Protein AF-A0A965N4E3-F1 (afdb_monomer)

Radius of gyration: 14.59 Å; Cα contacts (8 Å, |Δi|>4): 121; chains: 1; bounding box: 35×38×35 Å

Solvent-accessible surface area (backbone atoms only — not comparable to full-atom values): 7089 Å² total; per-residue (Å²): 135,90,78,84,78,57,52,41,64,35,61,79,48,52,33,48,86,77,62,40,60,74,47,66,90,55,35,64,85,73,34,83,86,58,75,87,87,48,81,92,47,53,92,77,44,86,85,60,58,77,68,36,64,68,54,23,53,74,73,70,46,78,75,58,71,51,37,39,95,69,62,71,38,79,60,44,31,55,77,70,54,54,44,64,47,85,70,53,42,42,57,84,74,57,71,63,63,81,84,34,58,45,97,70,62,66,49,69,92,106

Structure (mmCIF, N/CA/C/O backbone):
data_AF-A0A965N4E3-F1
#
_entry.id   AF-A0A965N4E3-F1
#
loop_
_atom_site.group_PDB
_atom_site.id
_atom_site.type_symbol
_atom_site.label_atom_id
_atom_site.label_alt_id
_atom_site.label_comp_id
_atom_site.label_asym_id
_atom_site.label_entity_id
_atom_site.label_seq_id
_atom_site.pdbx_PDB_ins_code
_atom_site.Cartn_x
_atom_site.Cartn_y
_atom_site.Cartn_z
_atom_site.occupancy
_atom_site.B_iso_or_equiv
_atom_site.auth_seq_id
_atom_site.auth_comp_id
_atom_site.auth_asym_id
_atom_site.auth_atom_id
_atom_site.pdbx_PDB_model_num
ATOM 1 N N . THR A 1 1 ? 0.788 24.034 -7.799 1.00 68.81 1 THR A N 1
ATOM 2 C CA . THR A 1 1 ? -0.523 23.821 -7.168 1.00 68.81 1 THR A CA 1
ATOM 3 C C . THR A 1 1 ? -0.472 22.795 -6.043 1.00 68.81 1 THR A C 1
ATOM 5 O O . THR A 1 1 ? -1.334 22.866 -5.195 1.00 68.81 1 THR A O 1
ATOM 8 N N . GLY A 1 2 ? 0.569 21.954 -5.908 1.00 82.94 2 GLY A N 1
ATOM 9 C CA . GLY A 1 2 ? 0.744 21.110 -4.708 1.00 82.94 2 GLY A CA 1
ATOM 10 C C . GLY A 1 2 ? -0.267 19.964 -4.592 1.00 82.94 2 GLY A C 1
ATOM 11 O O . GLY A 1 2 ? -0.301 19.287 -3.571 1.00 82.94 2 GLY A O 1
ATOM 12 N N . ASP A 1 3 ? -1.070 19.762 -5.637 1.00 86.69 3 ASP A N 1
ATOM 13 C CA . ASP A 1 3 ? -2.094 18.729 -5.706 1.00 86.69 3 ASP A CA 1
ATOM 14 C C . ASP A 1 3 ? -1.456 17.337 -5.779 1.00 86.69 3 ASP A C 1
ATOM 16 O O . ASP A 1 3 ? -0.389 17.152 -6.371 1.00 86.69 3 ASP A O 1
ATOM 20 N N . ILE A 1 4 ? -2.140 16.355 -5.198 1.00 88.00 4 ILE A N 1
ATOM 21 C CA . ILE A 1 4 ? -1.721 14.955 -5.158 1.00 88.00 4 ILE A CA 1
ATOM 22 C C . ILE A 1 4 ? -2.728 14.142 -5.966 1.00 88.00 4 ILE A C 1
ATOM 24 O O . ILE A 1 4 ? -3.929 14.218 -5.711 1.00 88.00 4 ILE A O 1
ATOM 28 N N . TYR A 1 5 ? -2.226 13.336 -6.900 1.00 90.62 5 TYR A N 1
ATOM 29 C CA . TYR A 1 5 ? -3.038 12.439 -7.718 1.00 90.62 5 TYR A CA 1
ATOM 30 C C . TYR A 1 5 ? -2.630 10.987 -7.456 1.00 90.62 5 TYR A C 1
ATOM 32 O O . TYR A 1 5 ? -1.442 10.664 -7.554 1.00 90.62 5 TYR A O 1
ATOM 40 N N . PRO A 1 6 ? -3.578 10.102 -7.115 1.00 91.31 6 PRO A N 1
ATOM 41 C CA . PRO A 1 6 ? -3.294 8.683 -6.987 1.00 91.31 6 PRO A CA 1
ATOM 42 C C . PRO A 1 6 ? -3.043 8.066 -8.367 1.00 91.31 6 PRO A C 1
ATOM 44 O O . PRO A 1 6 ? -3.678 8.443 -9.351 1.00 91.31 6 PRO A O 1
ATOM 47 N N . THR A 1 7 ? -2.139 7.091 -8.447 1.00 94.69 7 THR A N 1
ATOM 48 C CA . THR A 1 7 ? -1.862 6.345 -9.682 1.00 94.69 7 THR A CA 1
ATOM 49 C C . THR A 1 7 ? -1.920 4.841 -9.444 1.00 94.69 7 THR A C 1
ATOM 51 O O . THR A 1 7 ? -1.740 4.369 -8.320 1.00 94.69 7 THR A O 1
ATOM 54 N N . ASN A 1 8 ? -2.129 4.052 -10.500 1.00 95.81 8 ASN A N 1
ATOM 55 C CA . ASN A 1 8 ? -1.985 2.595 -10.413 1.00 95.81 8 ASN A CA 1
ATOM 56 C C . ASN A 1 8 ? -0.527 2.118 -10.550 1.00 95.81 8 ASN A C 1
ATOM 58 O O . ASN A 1 8 ? -0.285 0.918 -10.706 1.00 95.81 8 ASN A O 1
ATOM 62 N N . VAL A 1 9 ? 0.450 3.027 -10.495 1.00 96.75 9 VAL A N 1
ATOM 63 C CA . VAL A 1 9 ? 1.870 2.685 -10.588 1.00 96.75 9 VAL A CA 1
ATOM 64 C C . VAL A 1 9 ? 2.384 2.216 -9.233 1.00 96.75 9 VAL A C 1
ATOM 66 O O . VAL A 1 9 ? 2.174 2.842 -8.198 1.00 96.75 9 VAL A O 1
ATOM 69 N N . ALA A 1 10 ? 3.076 1.087 -9.244 1.00 96.25 10 ALA A N 1
ATOM 70 C CA . ALA A 1 10 ? 3.683 0.475 -8.084 1.00 96.25 10 ALA A CA 1
ATOM 71 C C . ALA A 1 10 ? 5.206 0.437 -8.212 1.00 96.25 10 ALA A C 1
ATOM 73 O O . ALA A 1 10 ? 5.759 0.220 -9.291 1.00 96.25 10 ALA A O 1
ATOM 74 N N . CYS A 1 11 ? 5.869 0.547 -7.062 1.00 96.81 11 CYS A N 1
ATOM 75 C CA . CYS A 1 11 ? 7.307 0.349 -6.918 1.00 96.81 11 CYS A CA 1
ATOM 76 C C . CYS A 1 11 ? 7.790 -0.917 -7.649 1.00 96.81 11 CYS A C 1
ATOM 78 O O . CYS A 1 11 ? 7.143 -1.966 -7.587 1.00 96.81 11 CYS A O 1
ATOM 80 N N . ARG A 1 12 ? 8.986 -0.861 -8.247 1.00 97.00 12 ARG A N 1
ATOM 81 C CA . ARG A 1 12 ? 9.645 -1.988 -8.930 1.00 97.00 12 ARG A CA 1
ATOM 82 C C . ARG A 1 12 ? 9.838 -3.240 -8.078 1.00 97.00 12 ARG A C 1
ATOM 84 O O . ARG A 1 12 ? 10.058 -4.320 -8.614 1.00 97.00 12 ARG A O 1
ATOM 91 N N . LEU A 1 13 ? 9.804 -3.100 -6.751 1.00 97.94 13 LEU A N 1
ATOM 92 C CA . LEU A 1 13 ? 9.906 -4.215 -5.810 1.00 97.94 13 LEU A CA 1
ATOM 93 C C . LEU A 1 13 ? 8.548 -4.746 -5.340 1.00 97.94 13 LEU A C 1
ATOM 95 O O . LEU A 1 13 ? 8.530 -5.655 -4.513 1.00 97.94 13 LEU A O 1
ATOM 99 N N . LEU A 1 14 ? 7.415 -4.203 -5.793 1.00 97.62 14 LEU A N 1
ATOM 100 C CA . LEU A 1 14 ? 6.118 -4.805 -5.499 1.00 97.62 14 LEU A CA 1
ATOM 101 C C . LEU A 1 14 ? 5.925 -6.045 -6.379 1.00 97.62 14 LEU A C 1
ATOM 103 O O . LEU A 1 14 ? 5.815 -5.947 -7.599 1.00 97.62 14 LEU A O 1
ATOM 107 N N . ASP A 1 15 ? 5.805 -7.211 -5.752 1.00 96.94 15 ASP A N 1
ATOM 108 C CA . ASP A 1 15 ? 5.245 -8.384 -6.407 1.00 96.94 15 ASP A CA 1
ATOM 109 C C . ASP A 1 15 ? 3.728 -8.188 -6.524 1.00 96.94 15 ASP A C 1
ATOM 111 O O . ASP A 1 15 ? 2.981 -8.240 -5.546 1.00 96.94 15 ASP A O 1
ATOM 115 N N . ARG A 1 16 ? 3.275 -7.934 -7.751 1.00 95.31 16 ARG A N 1
ATOM 116 C CA . ARG A 1 16 ? 1.874 -7.634 -8.089 1.00 95.31 16 ARG A CA 1
ATOM 117 C C . ARG A 1 16 ? 0.963 -8.868 -8.022 1.00 95.31 16 ARG A C 1
ATOM 119 O O . ARG A 1 16 ? -0.257 -8.714 -8.047 1.00 95.31 16 ARG A O 1
ATOM 126 N N . GLY A 1 17 ? 1.535 -10.072 -7.926 1.00 94.69 17 GLY A N 1
ATOM 127 C CA . GLY A 1 17 ? 0.812 -11.323 -7.705 1.00 94.69 17 GLY A CA 1
ATOM 128 C C . GLY A 1 17 ? 0.577 -11.601 -6.222 1.00 94.69 17 GLY A C 1
ATOM 129 O O . GLY A 1 17 ? -0.519 -11.999 -5.842 1.00 94.69 17 GLY A O 1
ATOM 130 N N . THR A 1 18 ? 1.569 -11.341 -5.365 1.00 95.06 18 THR A N 1
ATOM 131 C CA . THR A 1 18 ? 1.456 -11.571 -3.910 1.00 95.06 18 THR A CA 1
ATOM 132 C C . THR A 1 18 ? 1.062 -10.324 -3.116 1.00 95.06 18 THR A C 1
ATOM 134 O O . THR A 1 18 ? 0.612 -10.433 -1.972 1.00 95.06 18 THR A O 1
ATOM 137 N N . GLY A 1 19 ? 1.154 -9.129 -3.698 1.00 94.38 19 GLY A N 1
ATOM 138 C CA . GLY A 1 19 ? 0.936 -7.856 -3.004 1.00 94.38 19 GLY A CA 1
ATOM 139 C C . GLY A 1 19 ? 2.005 -7.552 -1.947 1.00 94.38 19 GLY A C 1
ATOM 140 O O . GLY A 1 19 ? 1.769 -6.738 -1.057 1.00 94.38 19 GLY A O 1
ATOM 141 N N . GLN A 1 20 ? 3.156 -8.229 -2.002 1.00 95.81 20 GLN A N 1
ATOM 142 C CA . GLN A 1 20 ? 4.254 -8.084 -1.046 1.00 95.81 20 GLN A CA 1
ATOM 143 C C . GLN A 1 20 ? 5.494 -7.501 -1.722 1.00 95.81 20 GLN A C 1
ATOM 145 O O . GLN A 1 20 ? 5.646 -7.537 -2.939 1.00 95.81 20 GLN A O 1
ATOM 150 N N . CYS A 1 21 ? 6.405 -6.950 -0.923 1.00 97.31 21 CYS A N 1
ATOM 151 C CA . CYS A 1 21 ? 7.698 -6.519 -1.436 1.00 97.31 21 CYS A CA 1
ATOM 152 C C . CYS A 1 21 ? 8.589 -7.743 -1.691 1.00 97.31 21 CYS A C 1
ATOM 154 O O . CYS A 1 21 ? 8.830 -8.521 -0.768 1.00 97.31 21 CYS A O 1
ATOM 156 N N . SER A 1 22 ? 9.104 -7.881 -2.912 1.00 97.62 22 SER A N 1
ATOM 157 C CA . SER A 1 22 ? 9.947 -9.002 -3.342 1.00 97.62 22 SER A CA 1
ATOM 158 C C . SER A 1 22 ? 11.327 -9.020 -2.675 1.00 97.62 22 SER A C 1
ATOM 160 O O . SER A 1 22 ? 11.898 -10.089 -2.480 1.00 97.62 22 SER A O 1
ATOM 162 N N . ASP A 1 23 ? 11.844 -7.861 -2.253 1.00 97.62 23 ASP A N 1
ATOM 163 C CA . ASP A 1 23 ? 13.059 -7.7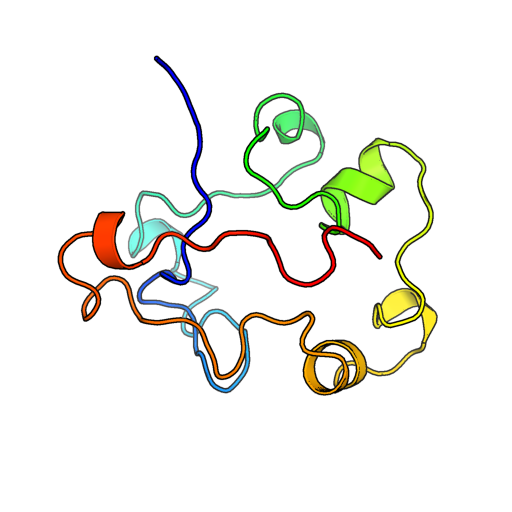49 -1.440 1.00 97.62 23 ASP A CA 1
ATOM 164 C C . ASP A 1 23 ? 12.867 -6.755 -0.292 1.00 97.62 23 ASP A C 1
ATOM 166 O O . ASP A 1 23 ? 13.482 -5.685 -0.217 1.00 97.62 23 ASP A O 1
ATOM 170 N N . TYR A 1 24 ? 11.986 -7.116 0.644 1.00 97.19 24 TYR A N 1
ATOM 171 C CA . TYR A 1 24 ? 11.720 -6.265 1.800 1.00 97.19 24 TYR A CA 1
ATOM 172 C C . TYR A 1 24 ? 12.990 -5.995 2.619 1.00 97.19 24 TYR A C 1
ATOM 174 O O . TYR A 1 24 ? 13.130 -4.904 3.167 1.00 97.19 24 TYR A O 1
ATOM 182 N N . ARG A 1 25 ? 13.933 -6.944 2.706 1.00 97.62 25 ARG A N 1
ATOM 183 C CA . ARG A 1 25 ? 15.148 -6.792 3.524 1.00 97.62 25 ARG A CA 1
ATOM 184 C C . ARG A 1 25 ? 16.051 -5.676 2.998 1.00 97.62 25 ARG A C 1
ATOM 186 O O . ARG A 1 25 ? 16.522 -4.885 3.811 1.00 97.62 25 ARG A O 1
ATOM 193 N N . ASN A 1 26 ? 16.240 -5.577 1.680 1.00 97.56 26 ASN A N 1
ATOM 194 C CA . ASN A 1 26 ? 17.146 -4.587 1.084 1.00 97.56 26 ASN A CA 1
ATOM 195 C C . ASN A 1 26 ? 16.426 -3.402 0.417 1.00 97.56 26 ASN A C 1
ATOM 197 O O . ASN A 1 26 ? 17.079 -2.567 -0.208 1.00 97.56 26 ASN A O 1
ATOM 201 N N . ARG A 1 27 ? 15.099 -3.281 0.566 1.00 97.75 27 ARG A N 1
ATOM 202 C CA . ARG A 1 27 ? 14.272 -2.266 -0.116 1.00 97.75 27 ARG A CA 1
ATOM 203 C C . ARG A 1 27 ? 14.798 -0.830 -0.044 1.00 97.75 27 ARG A C 1
ATOM 205 O O . ARG A 1 27 ? 14.715 -0.125 -1.035 1.00 97.75 27 ARG A O 1
ATOM 212 N N . PHE A 1 28 ? 15.379 -0.409 1.081 1.00 97.56 28 PHE A N 1
ATOM 213 C CA . PHE A 1 28 ? 15.896 0.959 1.239 1.00 97.56 28 PHE A CA 1
ATOM 214 C C . PHE A 1 28 ? 17.197 1.210 0.472 1.00 97.56 28 PHE A C 1
ATOM 216 O O . PHE A 1 28 ? 17.456 2.336 0.072 1.00 97.56 28 PHE A O 1
ATOM 223 N N . ALA A 1 29 ? 18.012 0.174 0.258 1.00 96.94 29 ALA A N 1
ATOM 224 C CA . ALA A 1 29 ? 19.196 0.278 -0.593 1.00 96.94 29 ALA A CA 1
ATOM 225 C C . ALA A 1 29 ? 18.819 0.256 -2.082 1.00 96.94 29 ALA A C 1
ATOM 227 O O . ALA A 1 29 ? 19.543 0.773 -2.924 1.00 96.94 29 ALA A O 1
ATOM 228 N N . GLN A 1 30 ? 17.686 -0.369 -2.399 1.00 96.50 30 GLN A N 1
ATOM 229 C CA . GLN A 1 30 ? 17.207 -0.557 -3.758 1.00 96.50 30 GLN A CA 1
ATOM 230 C C . GLN A 1 30 ? 16.340 0.611 -4.259 1.00 96.50 30 GLN A C 1
ATOM 232 O O . GLN A 1 30 ? 16.447 1.001 -5.420 1.00 96.50 30 GLN A O 1
ATOM 237 N N . VAL A 1 31 ? 15.466 1.151 -3.416 1.00 97.25 31 VAL A N 1
ATOM 238 C CA . VAL A 1 31 ? 14.445 2.135 -3.793 1.00 97.25 31 VAL A CA 1
ATOM 239 C C . VAL A 1 31 ? 14.590 3.342 -2.863 1.00 97.25 31 VAL A C 1
ATOM 241 O O . VAL A 1 31 ? 14.139 3.263 -1.717 1.00 97.25 31 VAL A O 1
ATOM 244 N N . PRO A 1 32 ? 15.225 4.438 -3.323 1.00 94.12 32 PRO A N 1
ATOM 245 C CA . PRO A 1 32 ? 15.474 5.630 -2.505 1.00 94.12 32 PRO A CA 1
ATOM 246 C C . PRO A 1 32 ? 14.204 6.239 -1.900 1.00 94.12 32 PRO A C 1
ATOM 248 O O . PRO A 1 32 ? 14.222 6.685 -0.756 1.00 94.12 32 PRO A O 1
ATOM 251 N N . ASP A 1 33 ? 13.091 6.166 -2.632 1.00 92.19 33 ASP A N 1
ATOM 252 C CA . ASP A 1 33 ? 11.794 6.705 -2.210 1.00 92.19 33 ASP A CA 1
ATOM 253 C C . ASP A 1 33 ? 11.023 5.761 -1.272 1.00 92.19 33 ASP A C 1
ATOM 255 O O . ASP A 1 33 ? 9.942 6.090 -0.781 1.00 92.19 33 ASP A O 1
ATOM 259 N N . CYS A 1 34 ? 11.555 4.566 -0.984 1.00 95.19 34 CYS A N 1
ATOM 260 C CA . CYS A 1 34 ? 10.915 3.654 -0.048 1.00 95.19 34 CYS A CA 1
ATOM 261 C C . CYS A 1 34 ? 10.938 4.256 1.359 1.00 95.19 34 CYS A C 1
ATOM 263 O O . CYS A 1 34 ? 11.995 4.479 1.952 1.00 95.19 34 CYS A O 1
ATOM 265 N N . ILE A 1 35 ? 9.758 4.456 1.945 1.00 91.12 35 ILE A N 1
ATOM 266 C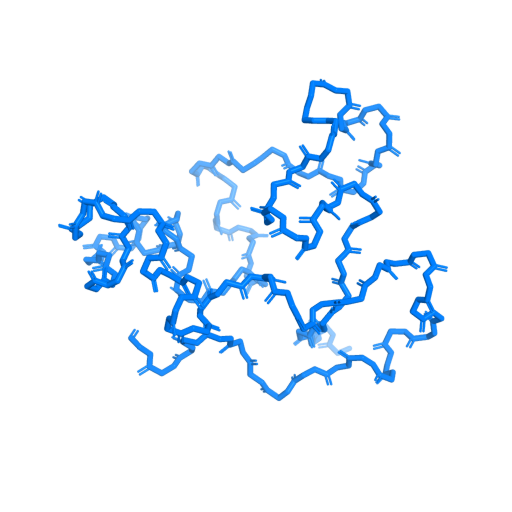 CA . ILE A 1 35 ? 9.638 5.045 3.276 1.00 91.12 35 ILE A CA 1
ATOM 267 C C . ILE A 1 35 ? 9.428 3.995 4.367 1.00 91.12 35 ILE A C 1
ATOM 269 O O . ILE A 1 35 ? 8.691 3.017 4.234 1.00 91.12 35 ILE A O 1
ATOM 273 N N . ARG A 1 36 ? 10.044 4.235 5.527 1.00 90.44 36 ARG A N 1
ATOM 274 C CA . ARG A 1 36 ? 9.641 3.577 6.772 1.00 90.44 36 ARG A CA 1
ATOM 275 C C . ARG A 1 36 ? 8.446 4.319 7.358 1.00 90.44 36 ARG A C 1
ATOM 277 O O . ARG A 1 36 ? 8.623 5.432 7.860 1.00 90.44 36 ARG A O 1
ATOM 284 N N . LEU A 1 37 ? 7.284 3.673 7.329 1.00 88.88 37 LEU A N 1
ATOM 285 C CA . LEU A 1 37 ? 6.057 4.122 7.984 1.00 88.88 37 LEU A CA 1
ATOM 286 C C . LEU A 1 37 ? 6.186 3.987 9.509 1.00 88.88 37 LEU A C 1
ATOM 288 O O . LEU A 1 37 ? 6.540 2.929 10.031 1.00 88.88 37 LEU A O 1
ATOM 292 N N . THR A 1 38 ? 5.929 5.081 10.219 1.00 87.25 38 THR A N 1
ATOM 293 C CA . THR A 1 38 ? 5.902 5.163 11.687 1.00 87.25 38 THR A CA 1
ATOM 294 C C . THR A 1 38 ? 4.768 6.092 12.092 1.00 87.25 38 THR A C 1
ATOM 296 O O . THR A 1 38 ? 4.498 7.034 11.353 1.00 87.25 38 THR A O 1
ATOM 299 N N . LEU A 1 39 ? 4.166 5.903 13.272 1.00 82.19 39 LEU A N 1
ATOM 300 C CA . LEU A 1 39 ? 3.071 6.767 13.743 1.00 82.19 39 LEU A CA 1
ATOM 301 C C . LEU A 1 39 ? 3.437 8.260 13.691 1.00 82.19 39 LEU A C 1
ATOM 303 O O . LEU A 1 39 ? 2.687 9.045 13.135 1.00 82.19 39 LEU A O 1
ATOM 307 N N . ALA A 1 40 ? 4.647 8.622 14.129 1.00 84.25 40 ALA A N 1
ATOM 308 C CA . ALA A 1 40 ? 5.147 10.003 14.112 1.00 84.25 40 ALA A CA 1
ATOM 309 C C . ALA A 1 40 ? 5.281 10.641 12.713 1.00 84.25 40 ALA A C 1
ATOM 311 O O . ALA A 1 40 ? 5.520 11.837 12.609 1.00 84.25 40 ALA A O 1
ATOM 312 N N . LYS A 1 41 ? 5.194 9.853 11.634 1.00 85.62 41 LYS A N 1
ATOM 313 C CA . LYS A 1 41 ? 5.274 10.365 10.260 1.00 85.62 41 LYS A CA 1
ATOM 314 C C . LYS A 1 41 ? 3.904 10.563 9.625 1.00 85.62 41 LYS A C 1
ATOM 316 O O . LYS A 1 41 ? 3.845 11.204 8.588 1.00 85.62 41 LYS A O 1
ATOM 321 N N . LEU A 1 42 ? 2.839 10.005 10.205 1.00 85.69 42 LEU A N 1
ATOM 322 C CA . LEU A 1 42 ? 1.518 9.998 9.577 1.00 85.69 42 LEU A CA 1
ATOM 323 C C . LEU A 1 42 ? 0.970 11.405 9.344 1.00 85.69 42 LEU A C 1
ATOM 325 O O . LEU A 1 42 ? 0.384 11.628 8.294 1.00 85.69 42 LEU A O 1
ATOM 329 N N . ASP A 1 43 ? 1.266 12.346 10.241 1.00 81.69 43 ASP A N 1
ATOM 330 C CA . ASP A 1 43 ? 0.861 13.755 10.121 1.00 81.69 43 ASP A CA 1
ATOM 331 C C . ASP A 1 43 ? 1.465 14.473 8.899 1.00 81.69 43 ASP A C 1
ATOM 333 O O . ASP A 1 43 ? 1.067 15.588 8.593 1.00 81.69 43 ASP A O 1
ATOM 337 N N . ASN A 1 44 ? 2.446 13.863 8.220 1.00 82.94 44 ASN A N 1
ATOM 338 C CA . ASN A 1 44 ? 3.107 14.417 7.034 1.00 82.94 44 ASN A CA 1
ATOM 339 C C . ASN A 1 44 ? 2.920 13.531 5.785 1.00 82.94 44 ASN A C 1
ATOM 341 O O . ASN A 1 44 ? 3.663 13.669 4.812 1.00 82.94 44 ASN A O 1
ATOM 345 N N . LEU A 1 45 ? 2.004 12.557 5.824 1.00 86.00 45 LEU A N 1
ATOM 346 C CA . LEU A 1 45 ? 1.769 11.590 4.744 1.00 86.00 45 LEU A CA 1
ATOM 347 C C . LEU A 1 45 ? 0.327 11.682 4.232 1.00 86.00 45 LEU A C 1
ATOM 349 O O . LEU A 1 45 ? -0.398 10.687 4.196 1.00 86.00 45 LEU A O 1
ATOM 353 N N . ASP A 1 46 ? -0.060 12.880 3.798 1.00 84.12 46 ASP A N 1
ATOM 354 C CA . ASP A 1 46 ? -1.426 13.218 3.364 1.00 84.12 46 ASP A CA 1
ATOM 355 C C . ASP A 1 46 ? -1.877 12.482 2.088 1.00 84.12 46 ASP A C 1
ATOM 357 O O . ASP A 1 46 ? -3.055 12.475 1.747 1.00 84.12 46 ASP A O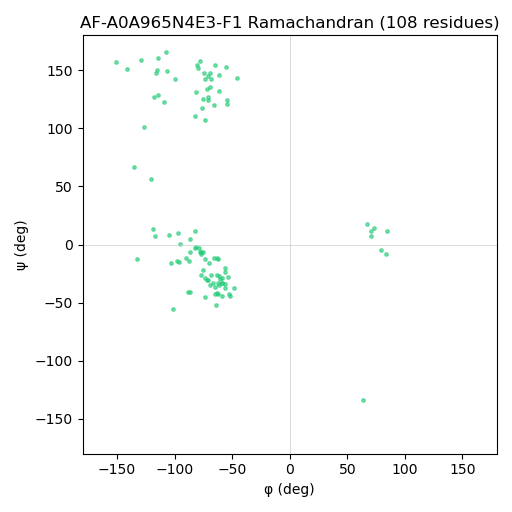 1
ATOM 361 N N . TRP A 1 47 ? -0.945 11.825 1.393 1.00 87.00 47 TRP A N 1
ATOM 362 C CA . TRP A 1 47 ? -1.196 11.018 0.196 1.00 87.00 47 TRP A CA 1
ATOM 363 C C . TRP A 1 47 ? -1.578 9.558 0.493 1.00 87.00 47 TRP A C 1
ATOM 365 O O . TRP A 1 47 ? -1.896 8.806 -0.432 1.00 87.00 47 TRP A O 1
ATOM 375 N N . LEU A 1 48 ? -1.520 9.110 1.754 1.00 89.19 48 LEU A N 1
ATOM 376 C CA . LEU A 1 48 ? -1.935 7.750 2.109 1.00 89.19 48 LEU A CA 1
ATOM 377 C C . LEU A 1 48 ? -3.454 7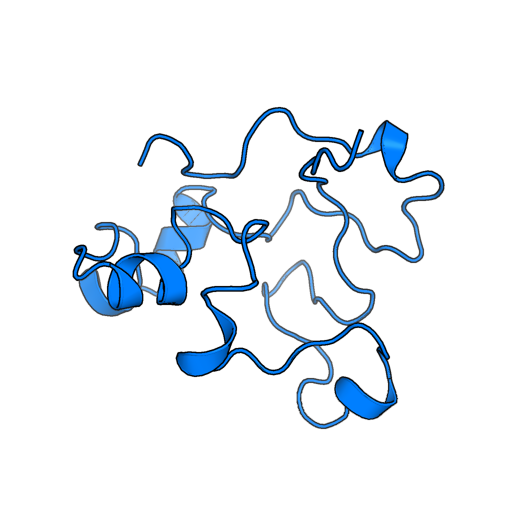.580 1.944 1.00 89.19 48 LEU A C 1
ATOM 379 O O . LEU A 1 48 ? -4.213 8.478 2.307 1.00 89.19 48 LEU A O 1
ATOM 383 N N . PRO A 1 49 ? -3.925 6.408 1.473 1.00 87.31 49 PRO A N 1
ATOM 384 C CA . PRO A 1 49 ? -5.353 6.174 1.318 1.00 87.31 49 PRO A CA 1
ATOM 385 C C . PRO A 1 49 ? -6.072 6.266 2.672 1.00 87.31 49 PRO A C 1
ATOM 387 O O . PRO A 1 49 ? -5.525 5.813 3.685 1.00 87.31 49 PRO A O 1
ATOM 390 N N . PRO A 1 50 ? -7.321 6.764 2.713 1.00 86.81 50 PRO A N 1
ATOM 391 C CA . PRO A 1 50 ? -8.095 6.863 3.952 1.00 86.81 50 PRO A CA 1
ATOM 392 C C . PRO A 1 50 ? -8.349 5.491 4.595 1.00 86.81 50 PRO A C 1
ATOM 394 O O . PRO A 1 50 ? -8.438 5.383 5.815 1.00 86.81 50 PRO A O 1
ATOM 397 N N . THR A 1 51 ? -8.372 4.418 3.798 1.00 89.38 51 THR A N 1
ATOM 398 C CA . THR A 1 51 ? -8.482 3.028 4.268 1.00 89.38 51 THR A CA 1
ATOM 399 C C . THR A 1 51 ? -7.189 2.448 4.832 1.00 89.38 51 THR A C 1
ATOM 401 O O . THR A 1 51 ? -7.214 1.350 5.395 1.00 89.38 51 THR A O 1
ATOM 404 N N . CYS A 1 52 ? -6.056 3.152 4.716 1.00 90.06 52 CYS A N 1
ATOM 405 C CA . CYS A 1 52 ? -4.782 2.701 5.259 1.00 90.06 52 CYS A CA 1
ATOM 406 C C . CYS A 1 52 ? -4.934 2.396 6.751 1.00 90.06 52 CYS A C 1
ATOM 408 O O . CYS A 1 52 ? -5.315 3.264 7.540 1.00 90.06 52 CYS A O 1
ATOM 410 N N . ALA A 1 53 ? -4.576 1.173 7.154 1.00 91.62 53 ALA A N 1
ATOM 411 C CA . ALA A 1 53 ? -4.684 0.749 8.544 1.00 91.62 53 ALA A CA 1
ATOM 412 C C . ALA A 1 53 ? -3.976 1.735 9.485 1.00 91.62 53 ALA A C 1
ATOM 414 O O . ALA A 1 53 ? -4.537 2.121 10.502 1.00 91.62 53 ALA A O 1
ATOM 415 N N . TYR A 1 54 ? -2.783 2.216 9.124 1.00 91.50 54 TYR A N 1
ATOM 416 C CA . TYR A 1 54 ? -2.052 3.186 9.942 1.00 91.50 54 TYR A CA 1
ATOM 417 C C . TYR A 1 54 ? -2.800 4.515 10.105 1.00 91.50 54 TYR A C 1
ATOM 419 O O . TYR A 1 54 ? -2.862 5.024 11.221 1.00 91.50 54 TYR A O 1
ATOM 427 N N . VAL A 1 55 ? -3.403 5.034 9.031 1.00 90.69 55 VAL A N 1
ATOM 428 C CA . VAL A 1 55 ? -4.195 6.275 9.057 1.00 90.69 55 VAL A CA 1
ATOM 429 C C . VAL A 1 55 ? -5.420 6.100 9.954 1.00 90.69 55 VAL A C 1
ATOM 431 O O . VAL A 1 55 ? -5.595 6.867 10.900 1.00 90.69 55 VAL A O 1
ATOM 434 N N . ARG A 1 56 ? -6.217 5.045 9.735 1.00 91.44 56 ARG A N 1
ATOM 435 C CA . ARG A 1 56 ? -7.412 4.763 10.552 1.00 91.44 56 ARG A CA 1
ATOM 436 C C . ARG A 1 56 ? -7.051 4.580 12.025 1.00 91.44 56 ARG A C 1
ATOM 438 O O . ARG A 1 56 ? -7.677 5.171 12.900 1.00 91.44 56 ARG A O 1
ATOM 445 N N . ARG A 1 57 ? -5.986 3.823 12.325 1.00 90.56 57 ARG A N 1
ATOM 446 C CA . ARG A 1 57 ? -5.526 3.619 13.710 1.00 90.56 57 ARG A CA 1
ATOM 447 C C . ARG A 1 57 ? -5.030 4.907 14.368 1.00 90.56 57 ARG A C 1
ATOM 449 O O . ARG A 1 57 ? -5.293 5.080 15.553 1.00 90.56 57 ARG A O 1
ATOM 456 N N . ALA A 1 58 ? -4.366 5.801 13.634 1.00 89.50 58 ALA A N 1
ATOM 457 C CA . ALA A 1 58 ? -3.956 7.102 14.165 1.00 89.50 58 ALA A CA 1
ATOM 458 C C . ALA A 1 58 ? -5.153 8.011 14.489 1.00 89.50 58 ALA A C 1
ATOM 460 O O . ALA A 1 58 ? -5.110 8.736 15.477 1.00 89.50 58 ALA A O 1
ATOM 461 N N . LYS A 1 59 ? -6.245 7.908 13.720 1.00 89.75 59 LYS A N 1
ATOM 462 C CA . LYS A 1 59 ? -7.508 8.628 13.960 1.00 89.75 59 LYS A CA 1
ATOM 463 C C . LYS A 1 59 ? -8.422 7.972 15.006 1.00 89.75 59 LYS A C 1
ATOM 465 O O . LYS A 1 59 ? -9.488 8.500 15.304 1.00 89.75 59 LYS A O 1
ATOM 470 N N . GLY A 1 60 ? -8.038 6.821 15.565 1.00 92.00 60 GLY A N 1
ATOM 471 C CA . GLY A 1 60 ? -8.888 6.056 16.488 1.00 92.00 60 GLY A CA 1
ATOM 472 C C . GLY A 1 60 ? -10.060 5.333 15.811 1.00 92.00 60 GLY A C 1
ATOM 473 O O . GLY A 1 60 ? -10.968 4.860 16.490 1.00 92.00 60 GLY A O 1
ATOM 474 N N . GLU A 1 61 ? -10.041 5.209 14.486 1.00 93.12 61 GLU A N 1
ATOM 475 C CA . GLU A 1 61 ? -11.094 4.570 13.705 1.00 93.12 61 GLU A CA 1
ATOM 476 C C . GLU A 1 61 ? -10.963 3.034 13.714 1.00 93.12 61 GLU A C 1
ATOM 478 O O . GLU A 1 61 ? -9.881 2.444 13.883 1.00 93.12 61 GLU A O 1
ATOM 483 N N . ALA A 1 62 ? -12.099 2.360 13.515 1.00 94.62 62 ALA A N 1
ATOM 484 C CA . ALA A 1 62 ? -12.137 0.919 13.283 1.00 94.62 62 ALA A CA 1
ATOM 485 C C . ALA A 1 62 ? -11.436 0.563 11.963 1.00 94.62 62 ALA A C 1
ATOM 487 O O . ALA A 1 62 ? -11.370 1.388 11.058 1.00 94.62 62 ALA A O 1
ATOM 488 N N . LEU A 1 63 ? -10.920 -0.661 11.848 1.00 95.06 63 LEU A N 1
ATOM 489 C CA . LEU A 1 63 ? -10.468 -1.194 10.562 1.00 95.06 63 LEU A CA 1
ATOM 490 C C . LEU A 1 63 ? -11.686 -1.688 9.757 1.00 95.06 63 LEU A C 1
ATOM 492 O O . LEU A 1 63 ? -12.663 -2.109 10.380 1.00 95.06 63 LEU A O 1
ATOM 496 N N . PRO A 1 64 ? -11.632 -1.672 8.413 1.00 93.31 64 PRO A N 1
ATOM 497 C CA . PRO A 1 64 ? -12.677 -2.262 7.579 1.00 93.31 64 PRO A CA 1
ATOM 498 C C . PRO A 1 64 ? -12.940 -3.733 7.924 1.00 93.31 64 PRO A C 1
ATOM 500 O O . PRO A 1 64 ? -12.029 -4.443 8.359 1.00 93.31 64 PRO A O 1
ATOM 503 N N . ASP A 1 65 ? -14.163 -4.205 7.678 1.00 94.81 65 ASP A N 1
ATOM 504 C CA . ASP A 1 65 ? -14.582 -5.587 7.954 1.00 94.81 65 ASP A CA 1
ATOM 505 C C . ASP A 1 65 ? -13.737 -6.628 7.200 1.00 94.81 65 ASP A C 1
ATOM 507 O O . ASP A 1 65 ? -13.443 -7.695 7.731 1.00 94.81 65 ASP A O 1
ATOM 511 N N . TRP A 1 66 ? -13.274 -6.285 5.998 1.00 93.50 66 TRP A N 1
ATOM 512 C CA . TRP A 1 66 ? -12.413 -7.108 5.150 1.00 93.50 66 TRP A CA 1
ATOM 513 C C . TRP A 1 66 ? -10.936 -7.117 5.563 1.00 93.50 66 TRP A C 1
ATOM 515 O O . TRP A 1 66 ? -10.133 -7.844 4.973 1.00 93.50 66 TRP A O 1
ATOM 525 N N . HIS A 1 67 ? -10.531 -6.308 6.546 1.00 95.06 67 HIS A N 1
ATOM 526 C CA . HIS A 1 67 ? -9.143 -6.272 6.993 1.00 95.06 67 HIS A CA 1
ATOM 527 C C . HIS A 1 67 ? -8.800 -7.554 7.771 1.00 95.06 67 HIS A C 1
ATOM 529 O O . HIS A 1 67 ? -9.514 -7.928 8.696 1.00 95.06 67 HIS A O 1
ATOM 535 N N . TYR A 1 68 ? -7.657 -8.194 7.486 1.00 95.75 68 TYR A N 1
ATOM 536 C CA . TYR A 1 68 ? -7.318 -9.513 8.056 1.00 95.75 68 TYR A CA 1
ATOM 537 C C . TYR A 1 68 ? -7.269 -9.552 9.597 1.00 95.75 68 TYR A C 1
ATOM 539 O O . TYR A 1 68 ? -7.511 -10.589 10.202 1.00 95.75 68 TYR A O 1
ATOM 547 N N . LEU A 1 69 ? -6.946 -8.428 10.249 1.00 95.69 69 LEU A N 1
ATOM 548 C CA . LEU A 1 69 ? -6.990 -8.300 11.717 1.00 95.69 69 LEU A CA 1
ATOM 549 C C . LEU A 1 69 ? -8.416 -8.306 12.298 1.00 95.69 69 LEU A C 1
ATOM 551 O O . LEU A 1 69 ? -8.563 -8.465 13.504 1.00 95.69 69 LEU A O 1
ATOM 555 N N . VAL A 1 70 ? -9.433 -8.101 11.461 1.00 96.50 70 VAL A N 1
ATOM 556 C CA . VAL A 1 70 ? -10.856 -8.099 11.821 1.00 96.50 70 VAL A CA 1
ATOM 557 C C . VAL A 1 70 ? -11.500 -9.429 11.431 1.00 96.50 70 VAL A C 1
ATOM 559 O O . VAL A 1 70 ? -12.043 -10.108 12.296 1.00 96.50 70 VAL A O 1
ATOM 562 N N . CYS A 1 71 ? -11.407 -9.835 10.159 1.00 96.94 71 CYS A N 1
ATOM 563 C CA . CYS A 1 71 ? -12.057 -11.056 9.661 1.00 96.94 71 CYS A CA 1
ATOM 564 C C . CYS A 1 71 ? -11.228 -12.340 9.825 1.00 96.94 71 CYS A C 1
ATOM 566 O O . CYS A 1 71 ? -11.762 -13.434 9.661 1.00 96.94 71 CYS A O 1
ATOM 568 N N . GLY A 1 72 ? -9.926 -12.236 10.111 1.00 97.75 72 GLY A N 1
ATOM 569 C CA . GLY A 1 72 ? -9.016 -13.382 10.216 1.00 97.75 72 GLY A CA 1
ATOM 570 C C . GLY A 1 72 ? -8.528 -13.955 8.878 1.00 97.75 72 GLY A C 1
ATOM 571 O O . GLY A 1 72 ? -7.666 -14.833 8.887 1.00 97.75 72 GLY A O 1
ATOM 572 N N . ASP A 1 73 ? -9.015 -13.456 7.737 1.00 97.69 73 ASP A N 1
ATOM 573 C CA . ASP A 1 73 ? -8.653 -13.947 6.404 1.00 97.69 73 ASP A CA 1
ATOM 574 C C . ASP A 1 73 ? -7.775 -12.938 5.645 1.00 97.69 73 ASP A C 1
ATOM 576 O O . ASP A 1 73 ? -8.147 -11.787 5.417 1.00 97.69 73 ASP A O 1
ATOM 580 N N . ARG A 1 74 ? -6.582 -13.381 5.234 1.00 96.12 74 ARG A N 1
ATOM 581 C CA . ARG A 1 74 ? -5.627 -12.565 4.467 1.00 96.12 74 ARG A CA 1
ATOM 582 C C . ARG A 1 74 ? -6.026 -12.387 3.006 1.00 96.12 74 ARG A C 1
ATOM 584 O O . ARG A 1 74 ? -5.571 -11.434 2.388 1.00 96.12 74 ARG A O 1
ATOM 591 N N . GLU A 1 75 ? -6.860 -13.269 2.467 1.00 96.19 75 GLU A N 1
ATOM 592 C CA . GLU A 1 75 ? -7.300 -13.225 1.075 1.00 96.19 75 GLU A CA 1
ATOM 593 C C . GLU A 1 75 ? -8.575 -12.395 0.870 1.00 96.19 75 GLU A C 1
ATOM 595 O O . GLU A 1 75 ? -8.894 -12.031 -0.261 1.00 96.19 75 GLU A O 1
ATOM 600 N N . GLU A 1 76 ? -9.274 -12.015 1.944 1.00 96.38 76 GLU A N 1
ATOM 601 C CA . GLU A 1 76 ? -10.517 -11.237 1.850 1.00 96.38 76 GLU A CA 1
ATOM 602 C C . GLU A 1 76 ? -10.300 -9.854 1.222 1.00 96.38 76 GLU A C 1
ATOM 604 O O . GLU A 1 76 ? -11.051 -9.460 0.332 1.00 96.38 76 GLU A O 1
ATOM 609 N N . ILE A 1 77 ? -9.220 -9.154 1.586 1.00 94.06 77 ILE A N 1
ATOM 610 C CA . ILE A 1 77 ? -8.844 -7.874 0.961 1.00 94.06 77 ILE A CA 1
ATOM 611 C C . ILE A 1 77 ? -8.676 -8.001 -0.562 1.00 94.06 77 ILE A C 1
ATOM 613 O O . ILE A 1 77 ? -9.053 -7.100 -1.314 1.00 94.06 77 ILE A O 1
ATOM 617 N N . HIS A 1 78 ? -8.133 -9.130 -1.025 1.00 93.56 78 HIS A N 1
ATOM 618 C CA . HIS A 1 78 ? -7.905 -9.402 -2.440 1.00 93.56 78 HIS A CA 1
ATOM 619 C C . HIS A 1 78 ? -9.227 -9.706 -3.150 1.00 93.56 78 HIS A C 1
ATOM 621 O O . HIS A 1 78 ? -9.507 -9.112 -4.189 1.00 93.56 78 HIS A O 1
ATOM 627 N N . ARG A 1 79 ? -10.085 -10.548 -2.554 1.00 94.38 79 ARG A N 1
ATOM 628 C CA . ARG A 1 79 ? -11.421 -10.868 -3.093 1.00 94.38 79 ARG A CA 1
ATOM 629 C C . ARG A 1 79 ? -12.343 -9.654 -3.177 1.00 94.38 79 ARG A C 1
ATOM 631 O O . ARG A 1 79 ? -13.147 -9.569 -4.097 1.00 94.38 79 ARG A O 1
ATOM 638 N N . ARG A 1 80 ? -12.207 -8.706 -2.248 1.00 91.69 80 ARG A N 1
ATOM 639 C CA . ARG A 1 80 ? -12.961 -7.443 -2.235 1.00 91.69 80 ARG A CA 1
ATOM 640 C C . ARG A 1 80 ? -12.418 -6.391 -3.205 1.00 91.69 80 ARG A C 1
ATOM 642 O O . ARG A 1 80 ? -12.988 -5.309 -3.281 1.00 91.69 80 ARG A O 1
ATOM 649 N N . GLY A 1 81 ? -11.320 -6.672 -3.909 1.00 90.44 81 GLY A N 1
ATOM 650 C CA . GLY A 1 81 ? -10.681 -5.712 -4.812 1.00 90.44 81 GLY A CA 1
ATOM 651 C C . GLY A 1 81 ? -9.977 -4.553 -4.097 1.00 90.44 81 GLY A C 1
ATOM 652 O O . GLY A 1 81 ? -9.554 -3.609 -4.749 1.00 90.44 81 GLY A O 1
ATOM 653 N N . MET A 1 82 ? -9.802 -4.628 -2.774 1.00 91.69 82 MET A N 1
ATOM 654 C CA . MET A 1 82 ? -9.219 -3.563 -1.940 1.00 91.69 82 MET A CA 1
ATOM 655 C C . MET A 1 82 ? -7.687 -3.619 -1.870 1.00 91.69 82 MET A C 1
ATOM 657 O O . MET A 1 82 ? -7.050 -2.893 -1.111 1.00 91.69 82 MET A O 1
ATOM 661 N N . SER A 1 83 ? -7.072 -4.524 -2.629 1.00 92.12 83 SER A N 1
ATOM 662 C CA . SER A 1 83 ? -5.630 -4.756 -2.629 1.00 92.12 83 SER A CA 1
ATOM 663 C C . SER A 1 83 ? -4.965 -4.230 -3.889 1.00 92.12 83 SER A C 1
ATOM 665 O O . SER A 1 83 ? -5.628 -4.066 -4.901 1.00 92.12 83 SER A O 1
ATOM 667 N N . THR A 1 84 ? -3.640 -4.110 -3.887 1.00 91.94 84 THR A N 1
ATOM 668 C CA . THR A 1 84 ? -2.841 -3.748 -5.071 1.00 91.94 84 THR A CA 1
ATOM 669 C C . THR A 1 84 ? -2.674 -4.877 -6.100 1.00 91.94 84 THR A C 1
ATOM 671 O O . THR A 1 84 ? -2.107 -4.644 -7.173 1.00 91.94 84 THR A O 1
ATOM 674 N N . ARG A 1 85 ? -3.131 -6.105 -5.798 1.00 93.88 85 ARG A N 1
ATOM 675 C CA . ARG A 1 85 ? -2.960 -7.270 -6.681 1.00 93.88 85 ARG A CA 1
ATOM 676 C C . ARG A 1 85 ? -3.804 -7.130 -7.948 1.00 93.88 85 ARG A C 1
ATOM 678 O O . ARG A 1 85 ? -4.986 -6.812 -7.876 1.00 93.88 85 ARG A O 1
ATOM 685 N N . GLY A 1 86 ? -3.207 -7.440 -9.097 1.00 89.56 86 GLY A N 1
ATOM 686 C CA . GLY A 1 86 ? -3.930 -7.649 -10.359 1.00 89.56 86 GLY A CA 1
ATOM 687 C C . GLY A 1 86 ? -4.291 -6.408 -11.189 1.00 89.56 86 GLY A C 1
ATOM 688 O O . GLY A 1 86 ? -4.708 -6.586 -12.327 1.00 89.56 86 GLY A O 1
ATOM 689 N N . TRP A 1 87 ? -4.107 -5.180 -10.689 1.00 92.62 87 TRP A N 1
ATOM 690 C CA . TRP A 1 87 ? -4.467 -3.953 -11.435 1.00 92.62 87 TRP A CA 1
ATOM 691 C C . TRP A 1 87 ? -3.390 -2.858 -11.447 1.00 92.62 87 TRP A C 1
ATOM 693 O O . TRP A 1 87 ? -3.478 -1.906 -12.224 1.00 92.62 87 TRP A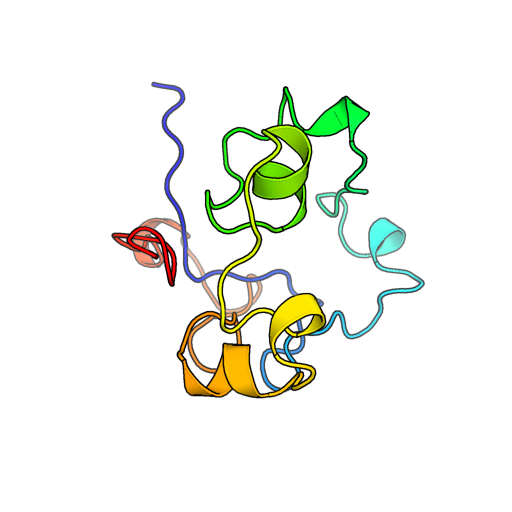 O 1
ATOM 703 N N . THR A 1 88 ? -2.362 -2.984 -10.606 1.00 95.75 88 THR A N 1
ATOM 704 C CA . THR A 1 88 ? -1.216 -2.063 -10.599 1.00 95.75 88 THR A CA 1
ATOM 705 C C . THR A 1 88 ? -0.254 -2.365 -11.746 1.00 95.75 88 THR A C 1
ATOM 707 O O . THR A 1 88 ? -0.239 -3.497 -12.232 1.00 95.75 88 THR A O 1
ATOM 710 N N . VAL A 1 89 ? 0.566 -1.395 -12.162 1.00 97.06 89 VAL A N 1
ATOM 711 C CA . VAL A 1 89 ? 1.670 -1.522 -13.140 1.00 97.06 89 VAL A CA 1
ATOM 712 C C . VAL A 1 89 ? 3.013 -1.241 -12.459 1.00 97.06 89 VAL A C 1
ATOM 714 O O . VAL A 1 89 ? 3.050 -0.494 -11.490 1.00 97.06 89 VAL A O 1
ATOM 717 N N . SER A 1 90 ? 4.120 -1.841 -12.907 1.00 97.12 90 SER A N 1
ATOM 718 C CA . SER A 1 90 ? 5.435 -1.492 -12.351 1.00 97.12 90 SER A CA 1
ATOM 719 C C . SER A 1 90 ? 5.883 -0.117 -12.845 1.00 97.12 90 SER A C 1
ATOM 721 O O . SER A 1 90 ? 5.709 0.193 -14.018 1.00 97.12 90 SER A O 1
ATOM 723 N N . GLU A 1 91 ? 6.533 0.667 -11.986 1.00 96.75 91 GLU A N 1
ATOM 724 C CA . GLU A 1 91 ? 7.167 1.944 -12.352 1.00 96.75 91 GLU A CA 1
ATOM 725 C C . GLU A 1 91 ? 8.199 1.817 -13.483 1.00 96.75 91 GLU A C 1
ATOM 727 O O . GLU A 1 91 ? 8.445 2.783 -14.194 1.00 96.75 91 GLU A O 1
ATOM 732 N N . ILE A 1 92 ? 8.772 0.625 -13.686 1.00 96.31 92 ILE A N 1
ATOM 733 C CA . ILE A 1 92 ? 9.703 0.355 -14.792 1.00 96.31 92 ILE A CA 1
ATOM 734 C C . ILE A 1 92 ? 8.969 0.312 -16.143 1.00 96.31 92 ILE A C 1
ATOM 736 O O . ILE A 1 92 ? 9.548 0.673 -17.164 1.00 96.31 92 ILE A O 1
ATOM 740 N N . ASP A 1 93 ? 7.701 -0.107 -16.144 1.00 97.00 93 ASP A N 1
ATOM 741 C CA . ASP A 1 93 ? 6.919 -0.359 -17.359 1.00 97.00 93 ASP A CA 1
ATOM 742 C C . ASP A 1 93 ? 5.915 0.766 -17.672 1.00 97.00 93 ASP A C 1
ATOM 744 O O . ASP A 1 93 ? 5.378 0.816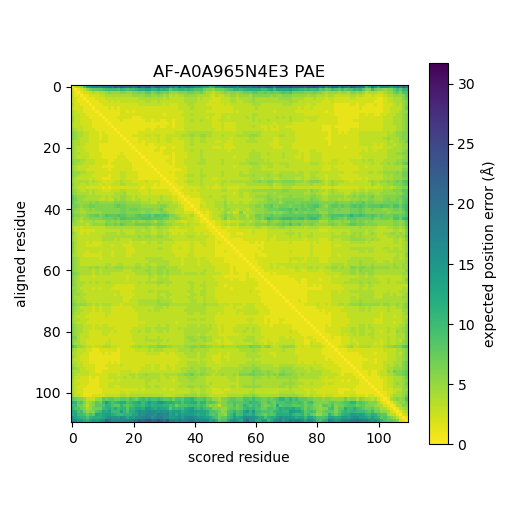 -18.775 1.00 97.00 93 ASP A O 1
ATOM 748 N N . ALA A 1 94 ? 5.618 1.637 -16.701 1.00 96.75 94 ALA A N 1
ATOM 749 C CA . ALA A 1 94 ? 4.513 2.597 -16.767 1.00 96.75 94 ALA A CA 1
ATOM 750 C C . ALA A 1 94 ? 4.735 3.749 -17.769 1.00 96.75 94 ALA A C 1
ATOM 752 O O . ALA A 1 94 ? 3.783 4.273 -18.336 1.00 96.75 94 ALA A O 1
ATOM 753 N N . GLY A 1 95 ? 5.983 4.160 -18.008 1.00 96.38 95 GLY A N 1
ATOM 754 C CA . GLY A 1 95 ? 6.239 5.413 -18.724 1.00 96.38 95 GLY A CA 1
ATOM 755 C C . GLY A 1 95 ? 5.714 6.618 -17.931 1.00 96.38 95 GLY A C 1
ATOM 756 O O . GLY A 1 95 ? 5.960 6.711 -16.728 1.00 96.38 95 GLY A O 1
ATOM 757 N N . ASP A 1 96 ? 5.008 7.535 -18.596 1.00 96.81 96 ASP A N 1
ATOM 758 C CA . ASP A 1 96 ? 4.523 8.780 -17.984 1.00 96.81 96 ASP A CA 1
ATOM 759 C C . ASP A 1 96 ? 3.384 8.521 -16.978 1.00 96.81 96 ASP A C 1
ATOM 761 O O . ASP A 1 96 ? 2.345 7.948 -17.322 1.00 96.81 96 ASP A O 1
ATOM 765 N N . LEU A 1 97 ? 3.562 8.975 -15.731 1.00 94.88 97 LEU A N 1
ATOM 766 C CA . LEU A 1 97 ? 2.636 8.729 -14.613 1.00 94.88 97 LEU A CA 1
ATOM 767 C C . LEU A 1 97 ? 1.248 9.346 -14.832 1.00 94.88 97 LEU A C 1
ATOM 769 O O . LEU A 1 97 ? 0.260 8.851 -14.292 1.00 94.88 97 LEU A O 1
ATOM 773 N N . GLU A 1 98 ? 1.159 10.403 -15.634 1.00 95.12 98 GLU A N 1
ATOM 774 C CA . GLU A 1 98 ? -0.076 11.096 -15.993 1.00 95.12 98 GLU A CA 1
ATOM 775 C C . GLU A 1 98 ? -1.066 10.170 -16.713 1.00 95.12 98 GLU A C 1
ATOM 777 O O . GLU A 1 98 ? -2.2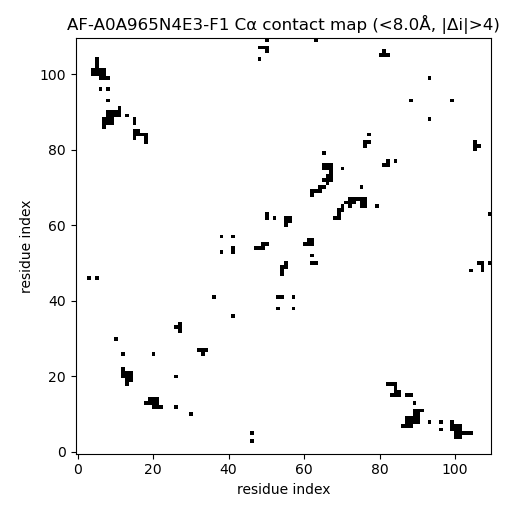76 10.312 -16.544 1.00 95.12 98 GLU A O 1
ATOM 782 N N . ASN A 1 99 ? -0.565 9.166 -17.443 1.00 96.38 99 ASN A N 1
ATOM 783 C CA . ASN A 1 99 ? -1.391 8.145 -18.100 1.00 96.38 99 ASN A CA 1
ATOM 784 C C . ASN A 1 99 ? -1.922 7.079 -17.127 1.00 96.38 99 ASN A C 1
ATOM 786 O O . ASN A 1 99 ? -2.712 6.218 -17.513 1.00 96.38 99 ASN A O 1
ATOM 790 N N . HIS A 1 100 ? -1.471 7.123 -15.875 1.00 96.69 100 HIS A N 1
ATOM 791 C CA . HIS A 1 100 ? -1.747 6.133 -14.840 1.00 96.69 100 HIS A CA 1
ATOM 792 C C . HIS A 1 100 ? -2.524 6.699 -13.651 1.00 96.69 100 HIS A C 1
ATOM 794 O O . HIS A 1 100 ? -2.704 5.995 -12.654 1.00 96.69 100 HIS A O 1
ATOM 800 N N . ILE A 1 101 ? -2.984 7.950 -13.740 1.00 95.56 101 ILE A N 1
ATOM 801 C CA . ILE A 1 101 ? -3.835 8.566 -12.722 1.00 95.56 101 ILE A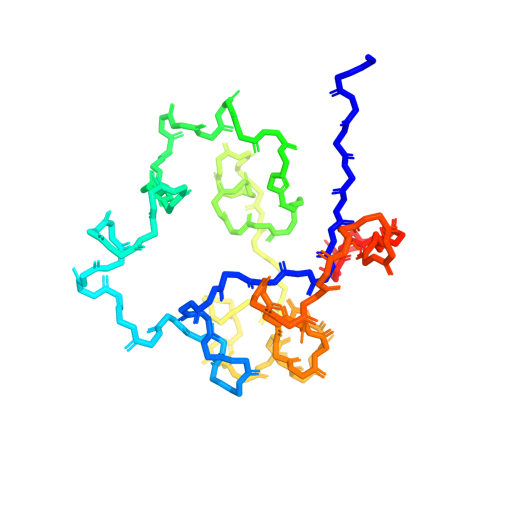 CA 1
ATOM 802 C C . ILE A 1 101 ? -5.137 7.771 -12.606 1.00 95.56 101 ILE A C 1
ATOM 804 O O . ILE A 1 101 ? -5.785 7.459 -13.605 1.00 95.56 101 ILE A O 1
ATOM 808 N N . VAL A 1 102 ? -5.519 7.446 -11.372 1.00 92.62 102 VAL A N 1
ATOM 809 C CA . VAL A 1 102 ? -6.796 6.796 -11.065 1.00 92.62 102 VAL A CA 1
ATOM 810 C C . VAL A 1 102 ? -7.748 7.782 -10.412 1.00 92.62 102 VAL A C 1
ATOM 812 O O . VAL A 1 102 ? -7.327 8.698 -9.716 1.00 92.62 102 VAL A O 1
ATOM 815 N N . GLU A 1 103 ? -9.048 7.603 -10.636 1.00 84.25 103 GLU A N 1
ATOM 816 C CA . GLU A 1 103 ? -10.054 8.524 -10.095 1.00 84.25 103 GLU A CA 1
ATOM 817 C C . GLU A 1 103 ? -10.182 8.418 -8.571 1.00 84.25 103 GLU A C 1
ATOM 819 O O . GLU A 1 103 ? -10.430 9.424 -7.910 1.00 84.25 103 GLU A O 1
ATOM 824 N N . ARG A 1 104 ? -10.022 7.207 -8.017 1.00 76.31 104 ARG A N 1
ATOM 825 C CA . ARG A 1 104 ? -10.159 6.908 -6.585 1.00 76.31 104 ARG A CA 1
ATOM 826 C C . ARG A 1 104 ? -9.293 5.738 -6.157 1.00 76.31 104 ARG A C 1
ATOM 828 O O . ARG A 1 104 ? -8.976 4.853 -6.959 1.00 76.31 104 ARG A O 1
ATOM 835 N N . TRP A 1 105 ? -8.985 5.685 -4.864 1.00 74.94 105 TRP A N 1
ATOM 836 C CA . TRP A 1 105 ? -8.400 4.489 -4.271 1.00 74.94 105 TRP A CA 1
ATOM 837 C C . TRP A 1 105 ? -9.422 3.361 -4.088 1.00 74.94 105 TRP A C 1
ATOM 839 O O . TRP A 1 105 ? -10.583 3.620 -3.759 1.00 74.94 105 TRP A O 1
ATOM 849 N N . PRO A 1 106 ? -9.004 2.085 -4.205 1.00 69.62 106 PRO A N 1
ATOM 850 C CA . PRO A 1 106 ? -9.839 0.979 -3.765 1.00 69.62 106 PRO A CA 1
ATOM 851 C C . PRO A 1 106 ? -10.257 1.156 -2.301 1.00 69.62 106 PRO A C 1
ATOM 853 O O . PRO A 1 106 ? -9.421 1.249 -1.397 1.00 69.62 106 PRO A O 1
ATOM 856 N N . GLY A 1 107 ? -11.569 1.212 -2.079 1.00 64.19 107 GLY A N 1
ATOM 857 C CA . GLY A 1 107 ? -12.158 1.338 -0.748 1.00 64.19 107 GLY A CA 1
ATOM 858 C C . GLY A 1 107 ? -12.251 2.764 -0.226 1.00 64.19 107 GLY A C 1
ATOM 859 O O . GLY A 1 107 ? -12.556 2.934 0.943 1.00 64.19 107 GLY A O 1
ATOM 860 N N . GLU A 1 108 ? -12.026 3.785 -1.051 1.00 69.12 108 GLU A N 1
ATOM 861 C CA . GLU A 1 108 ? -12.194 5.185 -0.636 1.00 69.12 108 GLU A CA 1
ATOM 862 C C . GLU A 1 108 ? -13.587 5.482 -0.037 1.00 69.12 108 GLU A C 1
ATOM 864 O O . GLU A 1 108 ? -13.696 6.320 0.853 1.00 69.12 108 GLU A O 1
ATOM 869 N N . ASP A 1 109 ? -14.617 4.729 -0.444 1.00 63.25 109 ASP A N 1
ATOM 870 C CA . ASP A 1 109 ? -15.990 4.811 0.079 1.00 63.2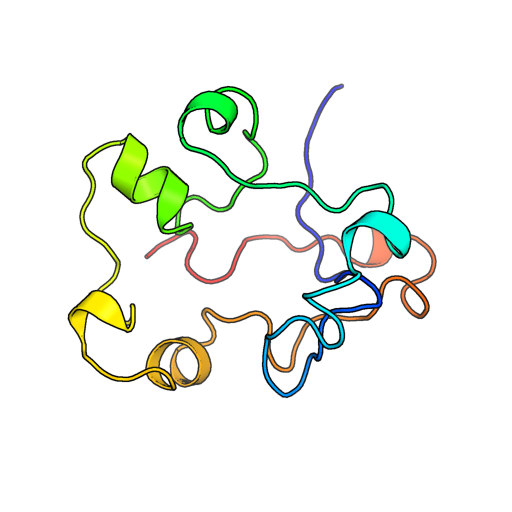5 109 ASP A CA 1
ATOM 871 C C . ASP A 1 109 ? -16.324 3.763 1.178 1.00 63.25 109 ASP A C 1
ATOM 873 O O . ASP A 1 109 ? -17.499 3.580 1.503 1.00 63.25 109 ASP A O 1
ATOM 877 N N . ALA A 1 110 ? -15.332 3.026 1.708 1.00 56.34 110 ALA A N 1
ATOM 878 C CA . ALA A 1 110 ? -15.517 1.873 2.612 1.00 56.34 110 ALA A CA 1
ATOM 879 C C . ALA A 1 110 ? -15.356 2.161 4.120 1.00 56.34 110 ALA A C 1
ATOM 881 O O . ALA A 1 110 ? -14.393 2.845 4.545 1.00 56.34 110 ALA A O 1
#

Secondary structure (DSSP, 8-state):
------BSEE-TTEETTTTEETTTTTHHHH-TT-----GGGGGG-TTS-TT-HHHHHHTTPPPPTTSHHHHS-SSHHHHTT-SSTTT-EETTT--SGGGGB-SS-TTTT-

Foldseek 3Di:
DPDDFDFLEDEPQQPLAVLDGVCPPCCCVVPVPDDDDDLVCLVVCPVDQCQPPSNCVNVVHDHDCQDCVNVVDPCSCVVLVQTSHPRGDYPVPPPDRVVGTDPHHRPSVD

Sequence (110 aa):
TGDIYPTNVACRLLDRGTGQCSDYRNRFAQVPDCIRLTLAKLDNLDWLPPTCAYVRRAKGEALPDWHYLVCGDREEIHRRGMSTRGWTVSEIDAGDLENHIVERWPGEDA

Mean predicted aligned error: 3.81 Å

pLDDT: mean 91.24, std 7.9, range [56.34, 97.94]